Protein AF-A0A256YUJ3-F1 (afdb_monomer_lite)

Foldseek 3Di:
DPVPVVVVVVVVVVVQCPDPPQLQVVLVVCVVVLVLQSSLVSLQVVLVVCVVVVVLQSSLVSLQSSLVSCVSVVNLVSNLVSLQSSLVSLVPDPDPVSPVVSVVSVVSNVVSVVVVVPPPPPPDPPDD

Structure (mmCIF, N/CA/C/O backbone):
data_AF-A0A256YUJ3-F1
#
_entry.id   AF-A0A256YUJ3-F1
#
loop_
_atom_site.group_PDB
_atom_site.id
_atom_site.type_symbol
_atom_site.label_atom_id
_atom_site.label_alt_id
_atom_site.label_comp_id
_atom_site.label_asym_id
_atom_site.label_entity_id
_atom_site.label_seq_id
_atom_site.pdbx_PDB_ins_code
_atom_site.Cartn_x
_atom_site.Cartn_y
_atom_site.Cartn_z
_atom_site.occupancy
_atom_site.B_iso_or_equiv
_atom_site.auth_seq_id
_atom_site.auth_comp_id
_atom_site.auth_asym_id
_atom_site.auth_atom_id
_atom_site.pdbx_PDB_model_num
ATOM 1 N N . MET A 1 1 ? -4.063 11.567 -29.601 1.00 48.03 1 MET A N 1
ATOM 2 C CA . MET A 1 1 ? -3.092 10.531 -29.179 1.00 48.03 1 MET A CA 1
ATOM 3 C C . MET A 1 1 ? -3.054 10.413 -27.650 1.00 48.03 1 MET A C 1
ATOM 5 O O . MET A 1 1 ? -2.048 10.731 -27.040 1.00 48.03 1 MET A O 1
ATOM 9 N N . GLY A 1 2 ? -4.161 10.020 -27.006 1.00 44.78 2 GLY A N 1
ATOM 10 C CA . GLY A 1 2 ? -4.230 9.860 -25.537 1.00 44.78 2 GLY A CA 1
ATOM 11 C C . GLY A 1 2 ? -4.801 8.515 -25.069 1.00 44.78 2 GLY A C 1
ATOM 12 O O . GLY A 1 2 ? -4.801 8.241 -23.874 1.00 44.78 2 GLY A O 1
ATOM 13 N N . GLY A 1 3 ? -5.287 7.683 -26.001 1.00 45.59 3 GLY A N 1
ATOM 14 C CA . GLY A 1 3 ? -5.899 6.382 -25.708 1.00 45.59 3 GLY A CA 1
ATOM 15 C C . GLY A 1 3 ? -4.890 5.239 -25.603 1.00 45.59 3 GLY A C 1
ATOM 16 O O . GLY A 1 3 ? -5.019 4.405 -24.720 1.00 45.59 3 GLY A O 1
ATOM 17 N N . GLU A 1 4 ? -3.834 5.254 -26.417 1.00 45.41 4 GLU A N 1
ATOM 18 C CA . GLU A 1 4 ? -2.880 4.141 -26.539 1.00 45.41 4 GLU A CA 1
ATOM 19 C C . GLU A 1 4 ? -2.046 3.913 -25.266 1.00 45.41 4 GLU A C 1
ATOM 21 O O . GLU A 1 4 ? -1.808 2.778 -24.866 1.00 45.41 4 GLU A O 1
ATOM 26 N N . LEU A 1 5 ? -1.664 4.986 -24.562 1.00 47.72 5 LEU A N 1
ATOM 27 C CA . LEU A 1 5 ? -0.967 4.878 -23.275 1.00 47.72 5 LEU A CA 1
ATOM 28 C C . LEU A 1 5 ? -1.909 4.374 -22.170 1.00 47.72 5 LEU A C 1
ATOM 30 O O . LEU A 1 5 ? -1.498 3.610 -21.304 1.00 47.72 5 LEU A O 1
ATOM 34 N N . ALA A 1 6 ? -3.180 4.786 -22.200 1.00 43.38 6 ALA A N 1
ATOM 35 C CA . ALA A 1 6 ? -4.190 4.340 -21.245 1.00 43.38 6 ALA A CA 1
ATOM 36 C C . ALA A 1 6 ? -4.599 2.877 -21.482 1.00 43.38 6 ALA A C 1
ATOM 38 O O . ALA A 1 6 ? -4.862 2.168 -20.515 1.00 43.38 6 ALA A O 1
ATOM 39 N N . GLU A 1 7 ? -4.612 2.419 -22.735 1.00 44.09 7 GLU A N 1
ATOM 40 C CA . GLU A 1 7 ? -4.774 1.009 -23.092 1.00 44.09 7 GLU A CA 1
ATOM 41 C C . GLU A 1 7 ? -3.545 0.182 -22.741 1.00 44.09 7 GLU A C 1
ATOM 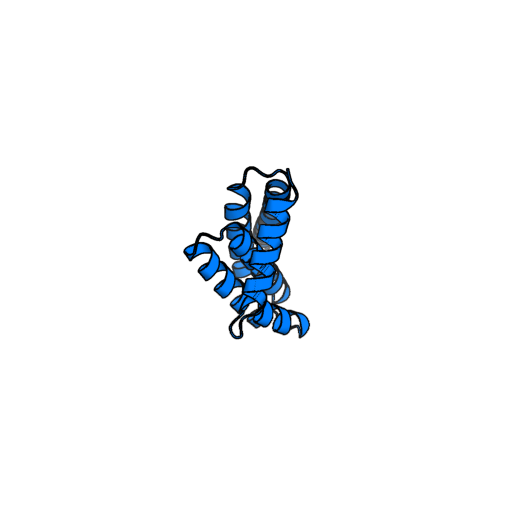43 O O . GLU A 1 7 ? -3.718 -0.857 -22.121 1.00 44.09 7 GLU A O 1
ATOM 48 N N . LYS A 1 8 ? -2.318 0.650 -23.006 1.00 51.31 8 LYS A N 1
ATOM 49 C CA . LYS A 1 8 ? -1.093 -0.033 -22.546 1.00 51.31 8 LYS A CA 1
ATOM 50 C C . LYS A 1 8 ? -1.054 -0.187 -21.030 1.00 51.31 8 LYS A C 1
ATOM 52 O O . LYS A 1 8 ? -0.749 -1.261 -20.530 1.00 51.31 8 LYS A O 1
ATOM 57 N N . LEU A 1 9 ? -1.424 0.863 -20.296 1.00 46.16 9 LEU A N 1
ATOM 58 C CA . LEU A 1 9 ? -1.501 0.829 -18.834 1.00 46.16 9 LEU A CA 1
ATOM 59 C C . LEU A 1 9 ? -2.643 -0.059 -18.316 1.00 46.16 9 LEU A C 1
ATOM 61 O O . LEU A 1 9 ? -2.548 -0.552 -17.199 1.00 46.16 9 LEU A O 1
ATOM 65 N N . ARG A 1 10 ? -3.724 -0.244 -19.087 1.00 45.78 10 ARG A N 1
ATOM 66 C CA . ARG A 1 10 ? -4.837 -1.147 -18.747 1.00 45.78 10 ARG A CA 1
ATOM 67 C C . ARG A 1 10 ? -4.503 -2.601 -19.101 1.00 45.78 10 ARG A C 1
ATOM 69 O O . ARG A 1 10 ? -4.818 -3.483 -18.317 1.00 45.78 10 ARG A O 1
ATOM 76 N N . GLY A 1 11 ? -3.841 -2.829 -20.234 1.00 50.69 11 GLY A N 1
ATOM 77 C CA . GLY A 1 11 ? -3.372 -4.132 -20.708 1.00 50.69 11 GLY A CA 1
ATOM 78 C C . GLY A 1 11 ? -2.275 -4.700 -19.818 1.00 50.69 11 GLY A C 1
ATOM 79 O O . GLY A 1 11 ? -2.423 -5.812 -19.341 1.00 50.69 11 GLY A O 1
ATOM 80 N N . SER A 1 12 ? -1.278 -3.886 -19.456 1.00 54.69 12 SER A N 1
ATOM 81 C CA . SER A 1 12 ? -0.230 -4.258 -18.493 1.00 54.69 12 SER A CA 1
ATOM 82 C C . SER A 1 12 ? -0.803 -4.640 -17.122 1.00 54.69 12 SER A C 1
ATOM 84 O O . SER A 1 12 ? -0.333 -5.587 -16.498 1.00 54.69 12 SER A O 1
ATOM 86 N N . TRP A 1 13 ? -1.863 -3.958 -16.672 1.00 51.31 13 TRP A N 1
ATOM 87 C CA . TRP A 1 13 ? -2.550 -4.317 -15.430 1.00 51.31 13 TRP A CA 1
ATOM 88 C C . TRP A 1 13 ? -3.311 -5.639 -15.548 1.00 51.31 13 TRP A C 1
ATOM 90 O O . TRP A 1 13 ? -3.192 -6.483 -14.674 1.00 51.31 13 TRP A O 1
ATOM 100 N N . VAL A 1 14 ? -4.074 -5.834 -16.627 1.00 53.88 14 VAL A N 1
ATOM 101 C CA . VAL A 1 14 ? -4.904 -7.035 -16.829 1.00 53.88 14 VAL A CA 1
ATOM 102 C C . VAL A 1 14 ? -4.057 -8.281 -17.125 1.00 53.88 14 VAL A C 1
ATOM 104 O O . VAL A 1 14 ? -4.356 -9.350 -16.598 1.00 53.88 14 VAL A O 1
ATOM 107 N N . GLU A 1 15 ? -2.976 -8.160 -17.899 1.00 53.94 15 GLU A N 1
ATOM 108 C CA . GLU A 1 15 ? -2.040 -9.263 -18.167 1.00 53.94 15 GLU A CA 1
ATOM 109 C C . GLU A 1 15 ? -1.301 -9.700 -16.898 1.00 53.94 15 GLU A C 1
ATOM 111 O O . GLU A 1 15 ? -1.163 -10.899 -16.665 1.00 53.94 15 GLU A O 1
ATOM 116 N N . ARG A 1 16 ? -0.895 -8.759 -16.030 1.00 58.00 16 ARG A N 1
ATOM 117 C CA . ARG A 1 16 ? -0.251 -9.087 -14.745 1.00 58.00 16 ARG A CA 1
ATOM 118 C C . ARG A 1 16 ? -1.229 -9.711 -13.747 1.00 58.00 16 ARG A C 1
ATOM 120 O O . ARG A 1 16 ? -0.842 -10.597 -12.995 1.00 58.00 16 ARG A O 1
ATOM 127 N N . VAL A 1 17 ? -2.499 -9.301 -13.803 1.00 51.78 17 VAL A N 1
ATOM 128 C CA . VAL A 1 17 ? -3.563 -9.786 -12.910 1.00 51.78 17 VAL A CA 1
ATOM 129 C C . VAL A 1 17 ? -3.955 -11.257 -13.135 1.00 51.78 17 VAL A C 1
ATOM 131 O O . VAL A 1 17 ? -4.695 -11.867 -12.367 1.00 51.78 17 VAL A O 1
ATOM 134 N N . SER A 1 18 ? -3.429 -11.854 -14.202 1.00 50.72 18 SER A N 1
ATOM 135 C CA . SER A 1 18 ? -3.774 -13.204 -14.647 1.00 50.72 18 SER A CA 1
ATOM 136 C C . SER A 1 18 ? -2.840 -14.302 -14.104 1.00 50.72 18 SER A C 1
ATOM 138 O O . SER A 1 18 ? -3.029 -15.467 -14.448 1.00 50.72 18 SER A O 1
ATOM 140 N N . GLY A 1 19 ? -1.819 -13.958 -13.307 1.00 48.22 19 GLY A N 1
ATOM 141 C CA . GLY A 1 19 ? -0.850 -14.914 -12.751 1.00 48.22 19 GLY A CA 1
ATOM 142 C C . GLY A 1 19 ? -1.314 -15.584 -11.450 1.00 48.22 19 GLY A C 1
ATOM 143 O O . GLY A 1 19 ? -1.963 -14.955 -10.620 1.00 48.22 19 GLY A O 1
ATOM 144 N N . GLU A 1 20 ? -0.941 -16.852 -11.240 1.00 46.22 20 GLU A N 1
ATOM 145 C CA . GLU A 1 20 ? -1.307 -17.654 -10.051 1.00 46.22 20 GLU A CA 1
ATOM 146 C C . GLU A 1 20 ? -0.763 -17.097 -8.712 1.00 46.22 20 GLU A C 1
ATOM 148 O O . GLU A 1 20 ? -1.307 -17.422 -7.658 1.00 46.22 20 GLU A O 1
ATOM 153 N N . ASP A 1 21 ? 0.235 -16.203 -8.750 1.00 57.00 21 ASP A N 1
ATOM 154 C CA . ASP A 1 21 ? 0.848 -15.531 -7.589 1.00 57.00 21 ASP A CA 1
ATOM 155 C C . ASP A 1 21 ? 0.506 -14.028 -7.503 1.00 57.00 21 ASP A C 1
ATOM 157 O O . ASP A 1 21 ? 1.288 -13.221 -6.992 1.00 57.00 21 ASP A O 1
ATOM 161 N N . ASP A 1 22 ? -0.662 -13.612 -8.006 1.00 78.31 22 ASP A N 1
ATOM 162 C CA . ASP A 1 22 ? -1.086 -12.216 -7.896 1.00 78.31 22 ASP A CA 1
ATOM 163 C C . ASP A 1 22 ? -1.481 -11.855 -6.451 1.00 78.31 22 ASP A C 1
ATOM 165 O O . ASP A 1 22 ? -2.608 -12.066 -5.983 1.00 78.31 22 ASP A O 1
ATOM 169 N N . LEU A 1 23 ? -0.518 -11.264 -5.742 1.00 86.88 23 LEU A N 1
ATOM 170 C CA . LEU A 1 23 ? -0.676 -10.736 -4.392 1.00 86.88 23 LEU A CA 1
ATOM 171 C C . LEU A 1 23 ? -1.772 -9.672 -4.298 1.00 86.88 23 LEU A C 1
ATOM 173 O O . LEU A 1 23 ? -2.452 -9.603 -3.275 1.00 86.88 23 LEU A O 1
ATOM 177 N N . PHE A 1 24 ? -1.991 -8.877 -5.346 1.00 85.31 24 PHE A N 1
ATOM 178 C CA . PHE A 1 24 ? -3.040 -7.864 -5.372 1.00 85.31 24 PHE A CA 1
ATOM 179 C C . PHE A 1 24 ? -4.429 -8.508 -5.409 1.00 85.31 24 PHE A C 1
ATOM 181 O O . PHE A 1 24 ? -5.318 -8.118 -4.652 1.00 85.31 24 PHE A O 1
ATOM 188 N N . ILE A 1 25 ? -4.626 -9.527 -6.247 1.00 84.38 25 ILE A N 1
ATOM 189 C CA . ILE A 1 25 ? -5.899 -10.264 -6.300 1.00 84.38 25 ILE A CA 1
ATOM 190 C C . ILE A 1 25 ? -6.125 -11.059 -5.025 1.00 84.38 25 ILE A C 1
ATOM 192 O O . ILE A 1 25 ? -7.238 -11.074 -4.494 1.00 84.38 25 ILE A O 1
ATOM 196 N N . LYS A 1 26 ? -5.071 -11.663 -4.476 1.00 88.69 26 LYS A N 1
ATOM 197 C CA . LYS A 1 26 ? -5.143 -12.312 -3.170 1.00 88.69 26 LYS A CA 1
ATOM 198 C C . LYS A 1 26 ? -5.584 -11.317 -2.098 1.00 88.69 26 LYS A C 1
ATOM 200 O O . LYS A 1 26 ? -6.538 -11.601 -1.378 1.00 88.69 26 LYS A O 1
ATOM 205 N N . ALA A 1 27 ? -4.964 -10.138 -2.039 1.00 91.38 27 ALA A N 1
ATOM 206 C CA . ALA A 1 27 ? -5.344 -9.068 -1.123 1.00 91.38 27 ALA A CA 1
ATOM 207 C C . ALA A 1 27 ? -6.816 -8.667 -1.282 1.00 91.38 27 ALA A C 1
ATOM 209 O O . ALA A 1 27 ? -7.531 -8.571 -0.287 1.00 91.38 27 ALA A O 1
ATOM 210 N N . PHE A 1 28 ? -7.282 -8.508 -2.522 1.00 86.44 28 PHE A N 1
ATOM 211 C CA . PHE A 1 28 ? -8.673 -8.181 -2.824 1.00 86.44 28 PHE A CA 1
ATOM 212 C C . PHE A 1 28 ? -9.651 -9.249 -2.309 1.00 86.44 28 PHE A C 1
ATOM 214 O O . PHE A 1 28 ? -10.672 -8.916 -1.716 1.00 86.44 28 PHE A O 1
ATOM 221 N N . ILE A 1 29 ? -9.326 -10.538 -2.449 1.00 87.38 29 ILE A N 1
ATOM 222 C CA . ILE A 1 29 ? -10.163 -11.628 -1.920 1.00 87.38 29 ILE A CA 1
ATOM 223 C C . ILE A 1 29 ? -10.258 -11.570 -0.388 1.00 87.38 29 ILE A C 1
ATOM 225 O O . ILE A 1 29 ? -11.338 -11.788 0.161 1.00 87.38 29 ILE A O 1
ATOM 229 N N . TYR A 1 30 ? -9.155 -11.284 0.312 1.00 88.06 30 TYR A N 1
ATOM 230 C CA . TYR A 1 30 ? -9.180 -11.091 1.768 1.00 88.06 30 TYR A CA 1
ATOM 231 C C . TYR A 1 30 ? -9.960 -9.824 2.158 1.00 88.06 30 TYR A C 1
ATOM 233 O O . TYR A 1 30 ? -10.724 -9.853 3.121 1.00 88.06 30 TYR A O 1
ATOM 241 N N . GLU A 1 31 ? -9.843 -8.739 1.384 1.00 88.25 31 GLU A N 1
ATOM 242 C CA . GLU A 1 31 ? -10.609 -7.503 1.593 1.00 88.25 31 GLU A CA 1
ATOM 243 C C . GLU A 1 31 ? -12.119 -7.765 1.502 1.00 88.25 31 GLU A C 1
ATOM 245 O O . GLU A 1 31 ? -12.860 -7.372 2.402 1.00 88.25 31 GLU A O 1
ATOM 250 N N . GLU A 1 32 ? -12.569 -8.491 0.474 1.00 88.06 32 GLU A N 1
ATOM 251 C CA . GLU A 1 32 ? -13.982 -8.852 0.276 1.00 88.06 32 GLU A CA 1
ATOM 252 C C . GLU A 1 32 ? -14.522 -9.775 1.381 1.00 88.06 32 GLU A C 1
ATOM 254 O O . GLU A 1 32 ? -15.716 -9.765 1.685 1.00 88.06 32 GLU A O 1
ATOM 259 N N . ARG A 1 33 ? -13.647 -10.558 2.023 1.00 90.38 33 ARG A N 1
ATOM 260 C CA . ARG A 1 33 ? -13.992 -11.392 3.187 1.00 90.38 33 ARG A CA 1
ATOM 261 C C . ARG A 1 33 ? -14.018 -10.612 4.502 1.00 90.38 33 ARG A C 1
ATOM 263 O O . ARG A 1 33 ? -14.494 -11.139 5.504 1.00 90.38 33 ARG A O 1
ATOM 270 N N . GLY A 1 34 ? -13.550 -9.364 4.500 1.00 89.38 34 GLY A N 1
ATOM 271 C CA . GLY A 1 34 ? -13.420 -8.530 5.694 1.00 89.38 34 GLY A CA 1
ATOM 272 C C . GLY A 1 34 ? -12.144 -8.786 6.501 1.00 89.38 34 GLY A C 1
ATOM 273 O O . GLY A 1 34 ? -11.970 -8.195 7.569 1.00 89.38 34 GLY A O 1
ATOM 274 N N . ASP A 1 35 ? -11.230 -9.610 5.987 1.00 95.62 35 ASP A N 1
ATOM 275 C CA . ASP A 1 35 ? -9.934 -9.922 6.593 1.00 95.62 35 ASP A CA 1
ATOM 276 C C . ASP A 1 35 ? -8.933 -8.795 6.279 1.00 95.62 35 ASP A C 1
ATOM 278 O O . ASP A 1 35 ? -7.954 -8.943 5.543 1.00 95.62 35 ASP A O 1
ATOM 282 N N . TYR A 1 36 ? -9.225 -7.598 6.795 1.00 92.62 36 TYR A N 1
ATOM 283 C CA . TYR A 1 36 ? -8.538 -6.371 6.388 1.00 92.62 36 TYR A CA 1
ATOM 284 C C . TYR A 1 36 ? -7.053 -6.338 6.763 1.00 92.62 36 TYR A C 1
ATOM 286 O O . TYR A 1 36 ? -6.270 -5.683 6.080 1.00 92.62 36 TYR A O 1
ATOM 294 N N . ARG A 1 37 ? -6.635 -7.013 7.839 1.00 95.62 37 ARG A N 1
ATOM 295 C CA . ARG A 1 37 ? -5.222 -7.031 8.248 1.00 95.62 37 ARG A CA 1
ATOM 296 C C . ARG A 1 37 ? -4.391 -7.841 7.251 1.00 95.62 37 ARG A C 1
ATOM 298 O O . ARG A 1 37 ? -3.367 -7.360 6.775 1.00 95.62 37 ARG A O 1
ATOM 305 N N . GLU A 1 38 ? -4.868 -9.018 6.878 1.00 94.19 38 GLU A N 1
ATOM 306 C CA . GLU A 1 38 ? -4.273 -9.908 5.884 1.00 94.19 38 GLU A CA 1
ATOM 307 C C . GLU A 1 38 ? -4.282 -9.263 4.494 1.00 94.19 38 GLU A C 1
ATOM 309 O O . GLU A 1 38 ? -3.250 -9.239 3.821 1.00 94.19 38 GLU A O 1
ATOM 314 N N . ALA A 1 39 ? -5.404 -8.654 4.098 1.00 94.56 39 ALA A N 1
ATOM 315 C CA . ALA A 1 39 ? -5.499 -7.889 2.856 1.00 94.56 39 ALA A CA 1
ATOM 316 C C . ALA A 1 39 ? -4.456 -6.763 2.796 1.00 94.56 39 ALA A C 1
ATOM 318 O O . ALA A 1 39 ? -3.776 -6.588 1.785 1.00 94.56 39 ALA A O 1
ATOM 319 N N . ALA A 1 40 ? -4.284 -6.021 3.896 1.00 96.25 40 ALA A N 1
ATOM 320 C CA . ALA A 1 40 ? -3.312 -4.938 3.963 1.00 96.25 40 ALA A CA 1
ATOM 321 C C . ALA A 1 40 ? -1.872 -5.428 3.761 1.00 96.25 40 ALA A C 1
ATOM 323 O O . ALA A 1 40 ? -1.109 -4.780 3.047 1.00 96.25 40 ALA A O 1
ATOM 324 N N . HIS A 1 41 ? -1.512 -6.572 4.350 1.00 96.00 41 HIS A N 1
ATOM 325 C CA . HIS A 1 41 ? -0.184 -7.161 4.185 1.00 96.00 41 HIS A CA 1
ATOM 326 C C . HIS A 1 41 ? 0.086 -7.588 2.741 1.00 96.00 41 HIS A C 1
ATOM 328 O O . HIS A 1 41 ? 1.148 -7.264 2.214 1.00 96.00 41 HIS A O 1
ATOM 334 N N . TYR A 1 42 ? -0.877 -8.231 2.075 1.00 94.44 42 TYR A N 1
ATOM 335 C CA . TYR A 1 42 ? -0.712 -8.629 0.676 1.00 94.44 42 TYR A CA 1
ATOM 336 C C . TYR A 1 42 ? -0.621 -7.429 -0.277 1.00 94.44 42 TYR A C 1
ATOM 338 O O . TYR A 1 42 ? 0.249 -7.408 -1.146 1.00 94.44 42 TYR A O 1
ATOM 346 N N . TYR A 1 43 ? -1.448 -6.393 -0.084 1.00 95.44 43 TYR A N 1
ATOM 347 C CA . TYR A 1 43 ? -1.329 -5.157 -0.866 1.00 95.44 43 TYR A CA 1
ATOM 348 C C . TYR A 1 43 ? 0.008 -4.445 -0.641 1.00 95.44 43 TYR A C 1
ATOM 350 O O . TYR A 1 43 ? 0.552 -3.865 -1.579 1.00 95.44 43 TYR A O 1
ATOM 358 N N . LEU A 1 44 ? 0.522 -4.452 0.593 1.00 96.44 44 LEU A N 1
ATOM 359 C CA . LEU A 1 44 ? 1.805 -3.838 0.925 1.00 96.44 44 LEU A CA 1
ATOM 360 C C . LEU A 1 44 ? 2.966 -4.588 0.263 1.00 96.44 44 LEU A C 1
ATOM 362 O O . LEU A 1 44 ? 3.842 -3.949 -0.311 1.00 96.44 44 LEU A O 1
ATOM 366 N N . GLU A 1 45 ? 2.950 -5.920 0.309 1.00 95.06 45 GLU A N 1
ATOM 367 C CA . GLU A 1 45 ? 3.975 -6.749 -0.325 1.00 95.06 45 GLU A CA 1
ATOM 368 C C . GLU A 1 45 ? 3.992 -6.560 -1.853 1.00 95.06 45 GLU A C 1
ATOM 370 O O . GLU A 1 45 ? 5.064 -6.372 -2.429 1.00 95.06 45 GLU A O 1
ATOM 375 N N . ASP A 1 46 ? 2.824 -6.535 -2.512 1.00 93.12 46 ASP A N 1
ATOM 376 C CA . ASP A 1 46 ? 2.733 -6.236 -3.954 1.00 93.12 46 ASP A CA 1
ATOM 377 C C . ASP A 1 46 ? 3.268 -4.831 -4.266 1.00 93.12 46 ASP A C 1
ATOM 379 O O . ASP A 1 46 ? 4.044 -4.645 -5.202 1.00 93.12 46 ASP A O 1
ATOM 383 N N . ALA A 1 47 ? 2.903 -3.834 -3.451 1.00 94.06 47 ALA A N 1
ATOM 384 C CA . ALA A 1 47 ? 3.334 -2.453 -3.647 1.00 94.06 47 ALA A CA 1
ATOM 385 C C . ALA A 1 47 ? 4.855 -2.281 -3.543 1.00 94.06 47 ALA A C 1
ATOM 387 O O . ALA A 1 47 ? 5.432 -1.539 -4.337 1.00 94.06 47 ALA A O 1
ATOM 388 N N . GLN A 1 48 ? 5.493 -2.963 -2.589 1.00 94.44 48 GLN A N 1
ATOM 389 C CA . GLN A 1 48 ? 6.944 -2.930 -2.405 1.00 94.44 48 GLN A CA 1
ATOM 390 C C . GLN A 1 48 ? 7.671 -3.550 -3.600 1.00 94.44 48 GLN A C 1
ATOM 392 O O . GLN A 1 48 ? 8.576 -2.922 -4.145 1.00 94.44 48 GLN A O 1
ATOM 397 N N . LYS A 1 49 ? 7.219 -4.720 -4.071 1.00 91.50 49 LYS A N 1
ATOM 398 C CA . LYS A 1 49 ? 7.780 -5.370 -5.269 1.00 91.50 49 LYS A CA 1
ATOM 399 C C . LYS A 1 49 ? 7.665 -4.473 -6.500 1.00 91.50 49 LYS A C 1
ATOM 401 O O . LYS A 1 49 ? 8.649 -4.239 -7.192 1.00 91.50 49 LYS A O 1
ATOM 406 N N . LEU A 1 50 ? 6.489 -3.887 -6.722 1.00 90.19 50 LEU A N 1
ATOM 407 C CA . LEU A 1 50 ? 6.262 -2.959 -7.832 1.00 90.19 50 LEU A CA 1
ATOM 408 C C . LEU A 1 50 ? 7.135 -1.705 -7.743 1.00 90.19 50 LEU A C 1
ATOM 410 O O . LEU A 1 50 ? 7.536 -1.152 -8.764 1.00 90.19 50 LEU A O 1
ATOM 414 N N . GLU A 1 51 ? 7.411 -1.214 -6.536 1.00 92.12 51 GLU A N 1
ATOM 415 C CA . GLU A 1 51 ? 8.299 -0.070 -6.364 1.00 92.12 51 GLU A CA 1
ATOM 416 C C . GLU A 1 51 ? 9.748 -0.419 -6.725 1.00 92.12 51 GLU A C 1
ATOM 418 O O . GLU A 1 51 ? 10.395 0.373 -7.413 1.00 92.12 51 GLU A O 1
ATOM 423 N N . GLU A 1 52 ? 10.225 -1.599 -6.318 1.00 91.94 52 GLU A N 1
ATOM 424 C CA . GLU A 1 52 ? 11.550 -2.127 -6.673 1.00 91.94 52 GLU A CA 1
ATOM 425 C C . GLU A 1 52 ? 11.695 -2.365 -8.185 1.00 91.94 52 GLU A C 1
ATOM 427 O O . GLU A 1 52 ? 12.750 -2.093 -8.758 1.00 91.94 52 GLU A O 1
ATOM 432 N N . GLU A 1 53 ? 10.621 -2.794 -8.850 1.00 89.75 53 GLU A N 1
ATOM 433 C CA . GLU A 1 53 ? 10.549 -2.978 -10.306 1.00 89.75 53 GLU A CA 1
ATOM 434 C C . GLU A 1 53 ? 10.432 -1.653 -11.089 1.00 89.75 53 GLU A C 1
ATOM 436 O O . GLU A 1 53 ? 10.512 -1.644 -12.318 1.00 89.75 53 GLU A O 1
ATOM 441 N N . GLY A 1 54 ? 10.264 -0.515 -10.403 1.00 87.44 54 GLY A N 1
ATOM 442 C CA . GLY A 1 54 ? 10.114 0.809 -11.021 1.00 87.44 54 GLY A CA 1
ATOM 443 C C . GLY A 1 54 ? 8.687 1.147 -11.472 1.00 87.44 54 GLY A C 1
ATOM 444 O O . GLY A 1 54 ? 8.438 2.232 -12.008 1.00 87.44 54 GLY A O 1
ATOM 445 N N . GLU A 1 55 ? 7.713 0.282 -11.191 1.00 86.62 55 GLU A N 1
ATOM 446 C CA . GLU A 1 55 ? 6.285 0.462 -11.474 1.00 86.62 55 GLU A CA 1
ATOM 447 C C . GLU A 1 55 ? 5.608 1.375 -10.434 1.00 86.62 55 GLU A C 1
ATOM 449 O O . GLU A 1 55 ? 4.570 1.070 -9.837 1.00 86.62 55 GLU A O 1
ATOM 454 N N . HIS A 1 56 ? 6.172 2.570 -10.230 1.00 88.00 56 HIS A N 1
ATOM 455 C CA . HIS A 1 56 ? 5.786 3.516 -9.176 1.00 88.00 56 HIS A CA 1
ATOM 456 C C . HIS A 1 56 ? 4.296 3.882 -9.169 1.00 88.00 56 HIS A C 1
ATOM 458 O O . HIS A 1 56 ? 3.724 4.168 -8.116 1.00 88.00 56 HIS A O 1
ATOM 464 N N . ARG A 1 57 ? 3.636 3.884 -10.337 1.00 85.56 57 ARG A N 1
ATOM 465 C CA . ARG A 1 57 ? 2.199 4.185 -10.421 1.00 85.56 57 ARG A CA 1
ATOM 466 C C . ARG A 1 57 ? 1.363 3.062 -9.817 1.00 85.56 57 ARG A C 1
ATOM 468 O O . ARG A 1 57 ? 0.335 3.346 -9.206 1.00 85.56 57 ARG A O 1
ATOM 475 N N . LEU A 1 58 ? 1.783 1.816 -10.018 1.00 86.62 58 LEU A N 1
ATOM 476 C CA . LEU A 1 58 ? 1.089 0.639 -9.511 1.00 86.62 58 LEU A CA 1
ATOM 477 C C . LEU A 1 58 ? 1.391 0.453 -8.026 1.00 86.62 58 LEU A C 1
ATOM 479 O O . LEU A 1 58 ? 0.456 0.304 -7.243 1.00 86.62 58 LEU A O 1
ATOM 483 N N . ALA A 1 59 ? 2.654 0.632 -7.630 1.00 90.81 59 ALA A N 1
ATOM 484 C CA . ALA A 1 59 ? 3.060 0.671 -6.229 1.00 90.81 59 ALA A CA 1
ATOM 485 C C . ALA A 1 59 ? 2.231 1.685 -5.425 1.00 90.81 59 ALA A C 1
ATOM 487 O O . ALA A 1 59 ? 1.668 1.363 -4.381 1.00 90.81 59 ALA A O 1
ATOM 488 N N . ALA A 1 60 ? 2.043 2.901 -5.952 1.00 90.62 60 ALA A N 1
ATOM 489 C CA . ALA A 1 60 ? 1.238 3.927 -5.292 1.00 90.62 60 ALA A CA 1
ATOM 490 C C . ALA A 1 60 ? -0.236 3.521 -5.098 1.00 90.62 60 ALA A C 1
ATOM 492 O O . ALA A 1 60 ? -0.861 3.932 -4.114 1.00 90.62 60 ALA A O 1
ATOM 493 N N . VAL A 1 61 ? -0.803 2.730 -6.017 1.00 89.56 61 VAL A N 1
ATOM 494 C CA . VAL A 1 61 ? -2.148 2.153 -5.864 1.00 89.56 61 VAL A CA 1
ATOM 495 C C . VAL A 1 61 ? -2.144 1.086 -4.771 1.00 89.56 61 VAL A C 1
ATOM 497 O O . VAL A 1 61 ? -2.988 1.166 -3.880 1.00 89.56 61 VAL A O 1
ATOM 500 N N . GLY A 1 62 ? -1.181 0.161 -4.785 1.00 93.25 62 GLY A N 1
ATOM 501 C CA . GLY A 1 62 ? -1.040 -0.881 -3.765 1.00 93.25 62 GLY A CA 1
ATOM 502 C C . GLY A 1 62 ? -0.887 -0.306 -2.353 1.00 93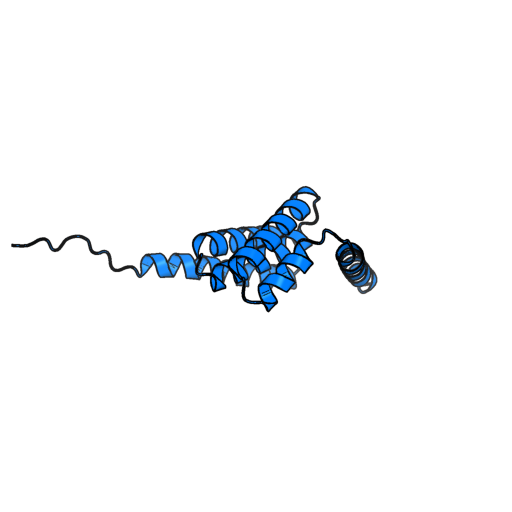.25 62 GLY A C 1
ATOM 503 O O . GLY A 1 62 ? -1.663 -0.650 -1.463 1.00 93.25 62 GLY A O 1
ATOM 504 N N . TYR A 1 63 ? -0.008 0.686 -2.163 1.00 96.81 63 TYR A N 1
ATOM 505 C CA . TYR A 1 63 ? 0.141 1.385 -0.881 1.00 96.81 63 TYR A CA 1
ATOM 506 C C . TYR A 1 63 ? -1.162 2.052 -0.413 1.00 96.81 63 TYR A C 1
ATOM 508 O O . TYR A 1 63 ? -1.482 2.019 0.774 1.00 96.81 63 TYR A O 1
ATOM 516 N N . ALA A 1 64 ? -1.954 2.643 -1.315 1.00 93.25 64 ALA A N 1
ATOM 517 C CA . ALA A 1 64 ? -3.238 3.240 -0.942 1.00 93.25 64 ALA A CA 1
ATOM 518 C C . ALA A 1 64 ? -4.284 2.189 -0.531 1.00 93.25 64 ALA A C 1
ATOM 520 O O . ALA A 1 64 ? -5.054 2.428 0.406 1.00 93.25 64 ALA A O 1
ATOM 521 N N . SER A 1 65 ? -4.314 1.041 -1.214 1.00 94.12 65 SER A N 1
ATOM 522 C CA . SER A 1 65 ? -5.182 -0.089 -0.866 1.00 94.12 65 SER A CA 1
ATOM 523 C C . SER A 1 65 ? -4.795 -0.691 0.488 1.00 94.12 65 SER A C 1
ATOM 525 O O . SER A 1 65 ? -5.661 -0.848 1.353 1.00 94.12 65 SER A O 1
ATOM 527 N N . ALA A 1 66 ? -3.496 -0.904 0.726 1.00 97.06 66 ALA A N 1
ATOM 528 C CA . ALA A 1 66 ? -2.965 -1.337 2.017 1.00 97.06 66 ALA A CA 1
ATOM 529 C C . ALA A 1 66 ? -3.335 -0.353 3.135 1.00 97.06 66 ALA A C 1
ATOM 531 O O . ALA A 1 66 ? -3.848 -0.754 4.178 1.00 97.06 66 ALA A O 1
ATOM 532 N N . ALA A 1 67 ? -3.161 0.951 2.896 1.00 95.69 67 ALA A N 1
ATOM 533 C CA . ALA A 1 67 ? -3.477 1.990 3.868 1.00 95.69 67 ALA A CA 1
ATOM 534 C C . ALA A 1 67 ? -4.953 1.983 4.292 1.00 95.69 67 ALA A C 1
ATOM 536 O O . ALA A 1 67 ? -5.263 2.101 5.479 1.00 95.69 67 ALA A O 1
ATOM 537 N N . ARG A 1 68 ? -5.870 1.823 3.330 1.00 93.00 68 ARG A N 1
ATOM 538 C CA . ARG A 1 68 ? -7.309 1.706 3.602 1.00 93.00 68 ARG A CA 1
ATOM 539 C C . ARG A 1 68 ? -7.617 0.458 4.428 1.00 93.00 68 ARG A C 1
ATOM 541 O O . ARG A 1 68 ? -8.403 0.546 5.367 1.00 93.00 68 ARG A O 1
ATOM 548 N N . CYS A 1 69 ? -7.004 -0.674 4.103 1.00 94.88 69 CYS A N 1
ATOM 549 C CA . CYS A 1 69 ? -7.211 -1.919 4.836 1.00 94.88 69 CYS A CA 1
ATOM 550 C C . CYS A 1 69 ? -6.656 -1.835 6.270 1.00 94.88 69 CYS A C 1
ATOM 552 O O . CYS A 1 69 ? -7.361 -2.179 7.215 1.00 94.88 69 CYS A O 1
ATOM 554 N N . PHE A 1 70 ? -5.467 -1.256 6.472 1.00 96.31 70 PHE A N 1
ATOM 555 C CA . PHE A 1 70 ? -4.939 -0.973 7.813 1.00 96.31 70 PHE A CA 1
ATOM 556 C C . PHE A 1 70 ? -5.841 -0.018 8.610 1.00 96.31 70 PHE A C 1
ATOM 558 O O . PHE A 1 70 ? -6.067 -0.241 9.798 1.00 96.31 70 PHE A O 1
ATOM 565 N N . GLU A 1 71 ? -6.419 1.005 7.969 1.00 92.75 71 GLU A N 1
ATOM 566 C CA . GLU A 1 71 ? -7.387 1.905 8.609 1.00 92.75 71 GLU A CA 1
ATOM 567 C C . GLU A 1 71 ? -8.642 1.150 9.083 1.00 92.75 71 GLU A C 1
ATOM 569 O O . GLU A 1 71 ? -9.086 1.368 10.214 1.00 92.75 71 GLU A O 1
ATOM 574 N N . LEU A 1 72 ? -9.176 0.241 8.259 1.00 92.38 72 LEU A N 1
ATOM 575 C CA . LEU A 1 72 ? -10.320 -0.616 8.601 1.00 92.38 72 LEU A CA 1
ATOM 576 C C . LEU A 1 72 ? -9.983 -1.628 9.706 1.00 92.38 72 LEU A C 1
ATOM 578 O O . LEU A 1 72 ? -10.813 -1.879 10.576 1.00 92.38 72 LEU A O 1
ATOM 582 N N . ALA A 1 73 ? -8.750 -2.140 9.728 1.00 93.19 73 ALA A N 1
ATOM 583 C CA . ALA A 1 73 ? -8.231 -3.004 10.788 1.00 93.19 73 ALA A CA 1
ATOM 584 C C . ALA A 1 73 ? -7.869 -2.244 12.086 1.00 93.19 73 ALA A C 1
ATOM 586 O O . ALA A 1 73 ? -7.455 -2.861 13.068 1.00 93.19 73 ALA A O 1
ATOM 587 N N . GLY A 1 74 ? -7.992 -0.910 12.105 1.00 92.31 74 GLY A N 1
ATOM 588 C CA . GLY A 1 74 ? -7.673 -0.058 13.256 1.00 92.31 74 GLY A CA 1
ATOM 589 C C . GLY A 1 74 ? -6.183 0.259 13.443 1.00 92.31 74 GLY A C 1
ATOM 590 O O . GLY A 1 74 ? -5.830 0.964 14.391 1.00 92.31 74 GLY A O 1
ATOM 591 N N . ASP A 1 75 ? -5.315 -0.195 12.537 1.00 93.50 75 ASP A N 1
ATOM 592 C CA . ASP A 1 75 ? -3.872 0.048 12.552 1.00 93.50 75 ASP A CA 1
ATOM 593 C C . ASP A 1 75 ? -3.536 1.400 11.901 1.00 93.50 75 ASP A C 1
ATOM 595 O O . ASP A 1 75 ? -3.207 1.525 10.719 1.00 93.50 75 ASP A O 1
ATOM 599 N N . ARG A 1 76 ? -3.677 2.463 12.693 1.00 89.94 76 ARG A N 1
ATOM 600 C CA . ARG A 1 76 ? -3.521 3.846 12.216 1.00 89.94 76 ARG A CA 1
ATOM 601 C C . ARG A 1 76 ? -2.087 4.210 11.852 1.00 89.94 76 ARG A C 1
ATOM 603 O O . ARG A 1 76 ? -1.889 5.127 11.054 1.00 89.94 76 ARG A O 1
ATOM 610 N N . ASP A 1 77 ? -1.106 3.541 12.444 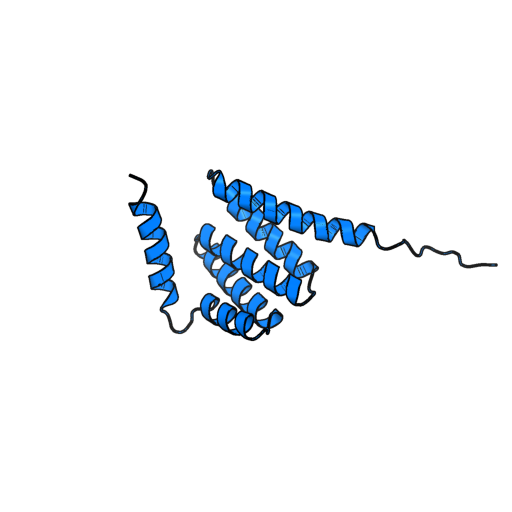1.00 92.19 77 ASP A N 1
ATOM 611 C CA . ASP A 1 77 ? 0.306 3.837 12.220 1.00 92.19 77 ASP A CA 1
ATOM 612 C C . ASP A 1 77 ? 0.759 3.269 10.880 1.00 92.19 77 ASP A C 1
ATOM 614 O O . ASP A 1 77 ? 1.271 4.021 10.043 1.00 92.19 77 ASP A O 1
ATOM 618 N N . SER A 1 78 ? 0.431 2.001 10.623 1.00 93.06 78 SER A N 1
ATOM 619 C CA . SER A 1 78 ? 0.644 1.357 9.326 1.00 93.06 78 SER A CA 1
ATOM 620 C C . SER A 1 78 ? -0.136 2.066 8.214 1.00 93.06 78 SER A C 1
ATOM 622 O O . SER A 1 78 ? 0.422 2.358 7.154 1.00 93.06 78 SER A O 1
ATOM 624 N N . ALA A 1 79 ? -1.395 2.451 8.467 1.00 92.75 79 ALA A N 1
ATOM 625 C CA . ALA A 1 79 ? -2.207 3.200 7.504 1.00 92.75 79 ALA A CA 1
ATOM 626 C C . ALA A 1 79 ? -1.571 4.545 7.124 1.00 92.75 79 ALA A C 1
ATOM 628 O O . ALA A 1 79 ? -1.481 4.898 5.946 1.00 92.75 79 ALA A O 1
ATOM 629 N N . ARG A 1 80 ? -1.102 5.302 8.120 1.00 91.81 80 ARG A N 1
ATOM 630 C CA . ARG A 1 80 ? -0.451 6.598 7.908 1.00 91.81 80 ARG A CA 1
ATOM 631 C C . ARG A 1 80 ? 0.841 6.457 7.107 1.00 91.81 80 ARG A C 1
ATOM 633 O O . ARG A 1 80 ? 1.062 7.256 6.200 1.00 91.81 80 ARG A O 1
ATOM 640 N N . HIS A 1 81 ? 1.666 5.461 7.424 1.00 93.88 81 HIS A N 1
ATOM 641 C CA . HIS A 1 81 ? 2.887 5.187 6.672 1.00 93.88 81 HIS 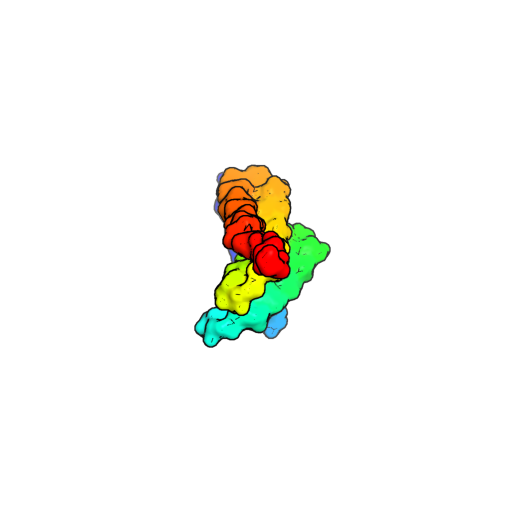A CA 1
ATOM 642 C C . HIS A 1 81 ? 2.572 4.881 5.200 1.00 93.88 81 HIS A C 1
ATOM 644 O O . HIS A 1 81 ? 3.083 5.554 4.308 1.00 93.88 81 HIS A O 1
ATOM 650 N N . CYS A 1 82 ? 1.627 3.977 4.942 1.00 94.12 82 CYS A N 1
ATOM 651 C CA . CYS A 1 82 ? 1.249 3.593 3.582 1.00 94.12 82 CYS A CA 1
ATOM 652 C C . CYS A 1 82 ? 0.641 4.762 2.774 1.00 94.12 82 CYS A C 1
ATOM 654 O O . CYS A 1 82 ? 0.978 4.952 1.604 1.00 94.12 82 CYS A O 1
ATOM 656 N N . TYR A 1 83 ? -0.204 5.611 3.380 1.00 93.12 83 TYR A N 1
ATOM 657 C CA . TYR A 1 83 ? -0.696 6.820 2.698 1.00 93.12 83 TYR A CA 1
ATOM 658 C C . TYR A 1 83 ? 0.423 7.822 2.389 1.00 93.12 83 TYR A C 1
ATOM 660 O O . TYR A 1 83 ? 0.354 8.506 1.364 1.00 93.12 83 TYR A O 1
ATOM 668 N N . SER A 1 84 ? 1.443 7.916 3.248 1.00 92.44 84 SER A N 1
ATOM 669 C CA . SER A 1 84 ? 2.614 8.763 3.008 1.00 92.44 84 SER A CA 1
ATOM 670 C C . SER A 1 84 ? 3.392 8.291 1.778 1.00 92.44 84 SER A C 1
ATOM 672 O O . SER A 1 84 ? 3.643 9.095 0.879 1.00 92.44 84 SER A O 1
ATOM 674 N N . GLU A 1 85 ? 3.687 6.991 1.684 1.00 93.69 85 GLU A N 1
ATOM 675 C CA . GLU A 1 85 ? 4.383 6.412 0.527 1.00 93.69 85 GLU A CA 1
ATOM 676 C C . GLU A 1 85 ? 3.577 6.570 -0.767 1.00 93.69 85 GLU A C 1
ATOM 678 O O . GLU A 1 85 ? 4.089 7.067 -1.773 1.00 93.69 85 GLU A O 1
ATOM 683 N N . SER A 1 86 ? 2.271 6.283 -0.726 1.00 91.12 86 SER A N 1
ATOM 684 C CA . SER A 1 86 ? 1.380 6.502 -1.872 1.00 91.12 86 SER A CA 1
ATOM 685 C C . SER A 1 86 ? 1.378 7.967 -2.333 1.00 91.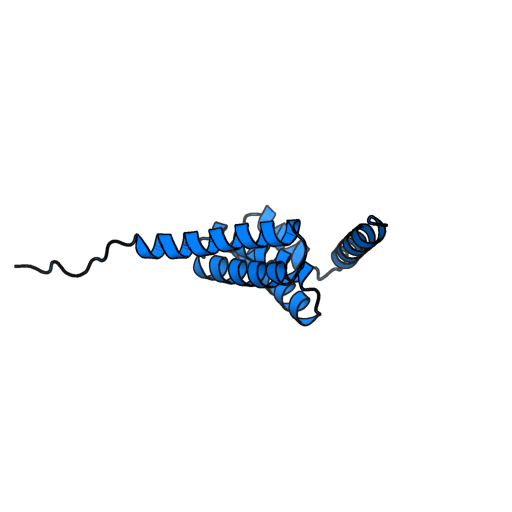12 86 SER A C 1
ATOM 687 O O . SER A 1 86 ? 1.480 8.257 -3.529 1.00 91.12 86 SER A O 1
ATOM 689 N N . SER A 1 87 ? 1.313 8.918 -1.394 1.00 90.44 87 SER A N 1
ATOM 690 C CA . SER A 1 87 ? 1.379 10.350 -1.701 1.00 90.44 87 SER A CA 1
ATOM 691 C C . SER A 1 87 ? 2.726 10.751 -2.305 1.00 90.44 87 SER A C 1
ATOM 693 O O . SER A 1 87 ? 2.743 11.548 -3.248 1.00 90.44 87 SER A O 1
ATOM 695 N N . ARG A 1 88 ? 3.845 10.237 -1.778 1.00 91.88 88 ARG A N 1
ATOM 696 C CA . ARG A 1 88 ? 5.200 10.505 -2.288 1.00 91.88 88 ARG A CA 1
ATOM 697 C C . ARG A 1 88 ? 5.317 10.072 -3.745 1.00 91.88 88 ARG A C 1
ATOM 699 O O . ARG A 1 88 ? 5.705 10.882 -4.586 1.00 91.88 88 ARG A O 1
ATOM 706 N N . LEU A 1 89 ? 4.901 8.844 -4.046 1.00 88.94 89 LEU A N 1
ATOM 707 C CA . LEU A 1 89 ? 4.946 8.293 -5.396 1.00 88.94 89 LEU A CA 1
ATOM 708 C C . LEU A 1 89 ? 4.032 9.068 -6.353 1.00 88.94 89 LEU A C 1
ATOM 710 O O . LEU A 1 89 ? 4.481 9.483 -7.418 1.00 88.94 89 LEU A O 1
ATOM 714 N N . PHE A 1 90 ? 2.783 9.366 -5.969 1.00 83.88 90 PHE A N 1
ATOM 715 C CA . PHE A 1 90 ? 1.876 10.133 -6.834 1.00 83.88 90 PHE A CA 1
ATOM 716 C C . PHE A 1 90 ? 2.313 11.584 -7.072 1.00 83.88 90 PHE A C 1
ATOM 718 O O . PHE A 1 90 ? 2.048 12.124 -8.147 1.00 83.88 90 PHE A O 1
ATOM 725 N N . SER A 1 91 ? 2.998 12.205 -6.107 1.00 82.06 91 SER A N 1
ATOM 726 C CA . SER A 1 91 ? 3.536 13.567 -6.247 1.00 82.06 91 SER A CA 1
ATOM 727 C C . SER A 1 91 ? 4.693 13.650 -7.246 1.00 82.06 91 SER A C 1
ATOM 729 O O . SER A 1 91 ? 4.938 14.719 -7.797 1.00 82.06 91 SER A O 1
ATOM 731 N N . GLY A 1 92 ? 5.375 12.530 -7.512 1.00 79.81 92 GLY A N 1
ATOM 732 C CA . GLY A 1 92 ? 6.419 12.437 -8.533 1.00 79.81 92 GLY A CA 1
ATOM 733 C C . GLY A 1 92 ? 5.896 12.522 -9.971 1.00 79.81 92 GLY A C 1
ATOM 734 O O . GLY A 1 92 ? 6.678 12.731 -10.895 1.00 79.81 92 GLY A O 1
ATOM 735 N N . PHE A 1 93 ? 4.581 12.401 -10.188 1.00 76.75 93 PHE A N 1
ATOM 736 C CA . PHE A 1 93 ? 3.986 12.479 -11.519 1.00 76.75 93 PHE A CA 1
ATOM 737 C C . PHE A 1 93 ? 3.434 13.877 -11.813 1.00 76.75 93 PHE A C 1
ATOM 739 O O . PHE A 1 93 ? 2.611 14.411 -11.069 1.00 76.75 93 PHE A O 1
ATOM 746 N N . ASN A 1 94 ? 3.766 14.428 -12.983 1.00 72.62 94 ASN A N 1
ATOM 747 C CA . ASN A 1 94 ? 3.194 15.687 -13.472 1.00 72.62 94 ASN A CA 1
ATOM 748 C C . ASN A 1 94 ? 1.789 15.487 -14.083 1.00 72.62 94 ASN A C 1
ATOM 750 O O . ASN A 1 94 ? 1.527 15.815 -15.239 1.00 72.62 94 ASN A O 1
ATOM 754 N N . SER A 1 95 ? 0.880 14.879 -13.318 1.00 81.94 95 SER A N 1
ATOM 755 C CA . SER A 1 95 ? -0.515 14.656 -13.704 1.00 81.94 95 SER A CA 1
ATOM 756 C C . SER A 1 95 ? -1.441 15.287 -12.681 1.00 81.94 95 SER A C 1
ATOM 758 O O . SER A 1 95 ? -1.450 14.910 -11.511 1.00 81.94 95 SER A O 1
ATOM 760 N N . ARG A 1 96 ? -2.297 16.209 -13.132 1.00 75.31 96 ARG A N 1
ATOM 761 C CA . ARG A 1 96 ? -3.249 16.918 -12.263 1.00 75.31 96 ARG A CA 1
ATOM 762 C C . ARG A 1 96 ? -4.180 15.968 -11.502 1.00 75.31 96 ARG A C 1
ATOM 764 O O . ARG A 1 96 ? -4.535 16.246 -10.360 1.00 75.31 96 ARG A O 1
ATOM 771 N N . ALA A 1 97 ? -4.554 14.844 -12.114 1.00 74.69 97 ALA A N 1
ATOM 772 C CA . ALA A 1 97 ? -5.370 13.819 -11.468 1.00 74.69 97 ALA A CA 1
ATOM 773 C C . ALA A 1 97 ? -4.601 13.092 -10.350 1.00 74.69 97 ALA A C 1
ATOM 775 O O . ALA A 1 97 ? -5.152 12.875 -9.271 1.00 74.69 97 ALA A O 1
ATOM 776 N N . LEU A 1 98 ? -3.327 12.761 -10.585 1.00 75.38 98 LEU A N 1
ATOM 777 C CA . LEU A 1 98 ? -2.481 12.076 -9.601 1.00 75.38 98 LEU A CA 1
ATOM 778 C C . LEU A 1 98 ? -2.083 13.007 -8.453 1.00 75.38 98 LEU A C 1
ATOM 780 O O . LEU A 1 98 ? -2.171 12.605 -7.300 1.00 75.38 98 LEU A O 1
ATOM 784 N N . LEU A 1 99 ? -1.791 14.277 -8.739 1.00 73.88 99 LEU A N 1
ATOM 785 C CA . LEU A 1 99 ? -1.548 15.307 -7.724 1.00 73.88 99 LEU A CA 1
ATOM 786 C C . LEU A 1 99 ? -2.759 15.511 -6.807 1.00 73.88 99 LEU A C 1
ATOM 788 O O . LEU A 1 99 ? -2.615 15.621 -5.591 1.00 73.88 99 LEU A O 1
ATOM 792 N N . ARG A 1 100 ? -3.974 15.509 -7.368 1.00 75.88 100 ARG A N 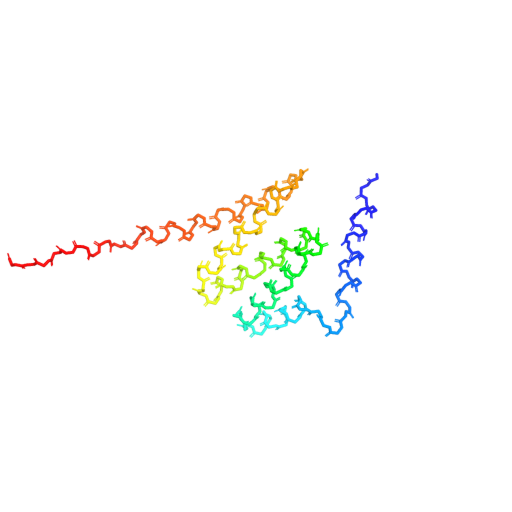1
ATOM 793 C CA . ARG A 1 100 ? -5.205 15.601 -6.573 1.00 75.88 100 ARG A CA 1
ATOM 794 C C . ARG A 1 100 ? -5.392 14.373 -5.672 1.00 75.88 100 ARG A C 1
ATOM 796 O O . ARG A 1 100 ? -5.873 14.504 -4.550 1.00 75.88 100 ARG A O 1
ATOM 803 N N . ARG A 1 101 ? -4.980 13.193 -6.145 1.00 73.06 101 ARG A N 1
ATOM 804 C CA . ARG A 1 101 ? -4.995 11.946 -5.369 1.00 73.06 101 ARG A CA 1
ATOM 805 C C . ARG A 1 101 ? -3.933 11.949 -4.262 1.00 73.06 101 ARG A C 1
ATOM 807 O O . ARG A 1 101 ? -4.250 11.595 -3.133 1.00 73.06 101 ARG A O 1
ATOM 814 N N . ALA A 1 102 ? -2.729 12.447 -4.544 1.00 70.38 102 ALA A N 1
ATOM 815 C CA . ALA A 1 102 ? -1.679 12.661 -3.548 1.00 70.38 102 ALA A CA 1
ATOM 816 C C . ALA A 1 102 ? -2.135 13.614 -2.429 1.00 70.38 102 ALA A C 1
ATOM 818 O O . ALA A 1 102 ? -1.988 13.299 -1.251 1.00 70.38 102 ALA A O 1
ATOM 819 N N . ALA A 1 103 ? -2.777 14.735 -2.782 1.00 75.69 103 ALA A N 1
ATOM 820 C CA . ALA A 1 103 ? -3.335 15.673 -1.805 1.00 75.69 103 ALA A CA 1
ATOM 821 C C . ALA A 1 103 ? -4.373 15.009 -0.879 1.00 75.69 103 ALA A C 1
ATOM 823 O O . ALA A 1 103 ? -4.310 15.186 0.335 1.00 75.69 103 ALA A O 1
ATOM 824 N N . MET A 1 104 ? -5.262 14.175 -1.429 1.00 80.81 104 MET A N 1
ATOM 825 C CA . MET A 1 104 ? -6.239 13.411 -0.641 1.00 80.81 104 MET A CA 1
ATOM 826 C C . MET A 1 104 ? -5.567 12.468 0.371 1.00 80.81 104 MET A C 1
ATOM 828 O O . MET A 1 104 ? -5.991 12.384 1.524 1.00 80.81 104 MET A O 1
ATOM 832 N N . TYR A 1 105 ? -4.508 11.759 -0.029 1.00 76.50 105 TYR A N 1
ATOM 833 C CA . TYR A 1 105 ? -3.782 10.877 0.891 1.00 76.50 105 TYR A CA 1
ATOM 834 C C . TYR A 1 105 ? -3.004 11.660 1.949 1.00 76.50 105 TYR A C 1
ATOM 836 O O . TYR A 1 105 ? -3.000 11.271 3.117 1.00 76.50 105 TYR A O 1
ATOM 844 N N . ARG A 1 106 ? -2.433 12.813 1.586 1.00 73.50 106 ARG A N 1
ATOM 845 C CA . ARG A 1 106 ? -1.786 13.728 2.533 1.00 73.50 106 ARG A CA 1
ATOM 846 C C . ARG A 1 106 ? -2.755 14.224 3.609 1.00 73.50 106 ARG A C 1
ATOM 848 O O . ARG A 1 106 ? -2.392 14.259 4.781 1.00 73.50 106 ARG A O 1
ATOM 855 N N . GLU A 1 107 ? -3.992 14.554 3.247 1.00 80.81 107 GLU A N 1
ATOM 856 C CA . GLU A 1 107 ? -5.029 14.915 4.223 1.00 80.81 107 GLU A CA 1
ATOM 857 C C . GLU A 1 107 ? -5.353 13.757 5.179 1.00 80.81 107 GLU A C 1
ATOM 859 O O . GLU A 1 107 ? -5.482 13.972 6.387 1.00 80.81 107 GLU A O 1
ATOM 864 N N . ARG A 1 108 ? -5.419 12.511 4.682 1.00 79.75 108 ARG A N 1
ATOM 865 C CA . ARG A 1 108 ? -5.599 11.328 5.545 1.00 79.75 108 ARG A CA 1
ATOM 866 C C . ARG A 1 108 ? -4.443 11.149 6.530 1.00 79.75 108 ARG A C 1
ATOM 868 O O . ARG A 1 108 ? -4.699 10.894 7.704 1.00 79.75 108 ARG A O 1
ATOM 875 N N . VAL A 1 109 ? -3.196 11.347 6.097 1.00 74.94 109 VAL A N 1
ATOM 876 C CA . VAL A 1 109 ? -2.011 11.336 6.980 1.00 74.94 109 VAL A CA 1
ATOM 877 C C . VAL A 1 109 ? -2.147 12.373 8.098 1.00 74.94 109 VAL A C 1
ATOM 879 O O . VAL A 1 109 ? -1.964 12.042 9.272 1.00 74.94 109 VAL A O 1
ATOM 882 N N . LEU A 1 110 ? -2.525 13.609 7.753 1.00 79.81 110 LEU A N 1
ATOM 883 C CA . LEU A 1 110 ? -2.713 14.692 8.724 1.00 79.81 110 LEU A CA 1
ATOM 884 C C . LEU A 1 110 ? -3.824 14.375 9.730 1.00 79.81 110 LEU A C 1
ATOM 886 O O . LEU A 1 110 ? -3.634 14.585 10.923 1.00 79.81 110 LEU A O 1
ATOM 890 N N . LYS A 1 111 ? -4.939 13.778 9.290 1.00 79.88 111 LYS A N 1
ATOM 891 C CA . LYS A 1 111 ? -6.035 13.345 10.175 1.00 79.88 111 LYS A CA 1
ATOM 892 C C . LYS A 1 111 ? -5.569 12.366 11.259 1.00 79.88 111 LYS A C 1
ATOM 894 O O . LYS A 1 111 ? -6.053 12.436 12.390 1.00 79.88 111 LYS A O 1
ATOM 899 N N . PHE A 1 112 ? -4.643 11.460 10.942 1.00 69.19 112 PHE A N 1
ATOM 900 C CA . PHE A 1 112 ? -4.065 10.557 11.943 1.00 69.19 112 PHE A CA 1
ATOM 901 C C . PHE A 1 112 ? -3.142 11.290 12.922 1.00 69.19 112 PHE A C 1
ATOM 903 O O . PHE A 1 112 ? -3.148 10.965 14.104 1.00 69.19 112 PHE A O 1
ATOM 910 N N . SER A 1 113 ? -2.416 12.310 12.460 1.00 63.31 113 SER A N 1
ATOM 911 C CA . SER A 1 113 ? -1.569 13.145 13.319 1.00 63.31 113 SER A CA 1
ATOM 912 C C . SER A 1 113 ? -2.385 14.059 14.244 1.00 63.31 113 SER A C 1
ATOM 914 O O . SER A 1 113 ? -2.037 14.205 15.412 1.00 63.31 113 SER A O 1
ATOM 916 N N . SER A 1 114 ? -3.499 14.626 13.776 1.00 60.53 114 SER A N 1
ATOM 917 C CA . SER A 1 114 ? -4.365 15.488 14.593 1.00 60.53 114 SER A CA 1
ATOM 918 C C . SER A 1 114 ? -5.105 14.720 15.691 1.00 60.53 114 SER A C 1
ATOM 920 O O . SER A 1 114 ? -5.242 15.225 16.798 1.00 60.53 114 SER A O 1
ATOM 922 N N . ARG A 1 115 ? -5.525 13.474 15.432 1.00 57.06 115 ARG A N 1
ATOM 923 C CA . ARG A 1 115 ? -6.172 12.623 16.451 1.00 57.06 115 ARG A CA 1
ATOM 924 C C . ARG A 1 115 ? -5.231 12.193 17.582 1.00 57.06 115 ARG A C 1
ATOM 926 O O . ARG A 1 115 ? -5.703 11.907 18.677 1.00 57.06 115 ARG A O 1
ATOM 933 N N . GLU A 1 116 ? -3.920 12.154 17.343 1.00 53.09 116 GLU A N 1
ATOM 934 C CA . GLU A 1 116 ? -2.918 11.950 18.401 1.00 53.09 116 GLU A CA 1
ATOM 935 C C . GLU A 1 116 ? -2.802 13.178 19.325 1.00 53.09 116 GLU A C 1
ATOM 937 O O . GLU A 1 116 ? -2.597 13.016 20.527 1.00 53.09 116 GLU A O 1
ATOM 942 N N . LEU A 1 117 ? -3.005 14.393 18.794 1.00 44.00 117 LEU A N 1
ATOM 943 C CA . LEU A 1 117 ? -2.962 15.655 19.550 1.00 44.00 117 LEU A CA 1
ATOM 944 C C . LEU A 1 117 ? -4.221 15.914 20.396 1.00 44.00 117 LEU A C 1
ATOM 946 O O . LEU A 1 117 ? -4.177 16.718 21.322 1.00 44.00 117 LEU A O 1
ATOM 950 N N . GLU A 1 118 ? -5.329 15.225 20.115 1.00 49.09 118 GLU A N 1
ATOM 951 C CA . GLU A 1 118 ? -6.565 15.292 20.912 1.00 49.09 118 GLU A CA 1
ATOM 952 C C . GLU A 1 118 ? -6.563 14.352 22.128 1.00 49.09 118 GLU A C 1
ATOM 954 O O . GLU A 1 118 ? -7.531 14.337 22.889 1.00 49.09 118 GLU A O 1
ATOM 959 N N . LYS A 1 119 ? -5.497 13.571 22.363 1.00 43.25 119 LYS A N 1
ATOM 960 C CA . LYS A 1 119 ? -5.349 12.851 23.634 1.00 43.25 119 LYS A CA 1
ATOM 961 C C . LYS A 1 119 ? -5.199 13.905 24.737 1.00 43.25 119 LYS A C 1
ATOM 963 O O . LYS A 1 119 ? -4.171 14.582 24.752 1.00 43.25 119 LYS A O 1
ATOM 968 N N . PRO A 1 120 ? -6.163 14.065 25.670 1.00 42.06 120 PRO A N 1
ATOM 969 C CA . PRO A 1 120 ? -5.975 14.994 26.768 1.00 42.06 120 PRO A CA 1
ATOM 970 C C . PRO A 1 120 ? -4.743 14.524 27.527 1.00 42.06 120 PRO A C 1
ATOM 972 O O . PRO A 1 120 ? -4.695 13.395 28.026 1.00 42.06 120 PRO A O 1
ATOM 975 N N . SER A 1 121 ? -3.728 15.380 27.557 1.00 48.41 121 SER A N 1
ATOM 976 C CA . SER A 1 121 ? -2.536 15.221 28.366 1.00 48.41 121 SER A CA 1
ATOM 977 C C . SER A 1 121 ? -2.982 15.026 29.811 1.00 48.41 121 SER A C 1
ATOM 979 O O . SER A 1 121 ? -3.198 15.989 30.540 1.00 48.41 121 SER A O 1
ATOM 981 N N . ARG A 1 122 ? -3.131 13.766 30.241 1.00 54.53 122 ARG A N 1
ATOM 982 C CA . ARG A 1 122 ? -3.245 13.384 31.653 1.00 54.53 122 ARG A CA 1
ATOM 983 C C . ARG A 1 122 ? -1.881 13.572 32.311 1.00 54.53 122 ARG A C 1
ATOM 985 O O . ARG A 1 122 ? -1.286 12.634 32.832 1.00 54.53 122 ARG A O 1
ATOM 992 N N . LEU A 1 123 ? -1.359 14.790 32.260 1.00 49.12 123 LEU A N 1
ATOM 993 C CA . LEU A 1 123 ? -0.243 15.208 33.080 1.00 49.12 123 LEU A CA 1
ATOM 994 C C . LEU A 1 123 ? -0.819 15.805 34.359 1.00 49.12 123 LEU A C 1
ATOM 996 O O . LEU A 1 123 ? -1.024 17.000 34.494 1.00 49.12 123 LEU A O 1
ATOM 1000 N N . ARG A 1 124 ? -1.018 14.882 35.303 1.00 48.34 124 ARG A N 1
ATOM 1001 C CA . ARG A 1 124 ? -0.608 15.059 36.695 1.00 48.34 124 ARG A CA 1
ATOM 1002 C C . ARG A 1 124 ? -1.314 16.176 37.470 1.00 48.34 124 ARG A C 1
ATOM 1004 O O . ARG A 1 124 ? -0.662 17.044 38.032 1.00 48.34 124 ARG A O 1
ATOM 1011 N N . GLU A 1 125 ? -2.607 15.999 37.700 1.00 48.66 125 GLU A N 1
ATOM 1012 C CA . GLU A 1 125 ? -3.170 16.322 39.014 1.00 48.66 125 GLU A CA 1
ATOM 1013 C C . GLU A 1 125 ? -2.972 15.103 39.925 1.00 48.66 125 GLU A C 1
ATOM 1015 O O . GLU A 1 125 ? -3.860 14.278 40.129 1.00 48.66 125 GLU A O 1
ATOM 1020 N N . LYS A 1 126 ? -1.742 14.928 40.425 1.00 48.97 126 LYS A N 1
ATOM 1021 C CA . LYS A 1 126 ? -1.546 14.199 41.680 1.00 48.97 126 LYS A CA 1
ATOM 1022 C C . LYS A 1 126 ? -1.516 15.241 42.796 1.00 48.97 126 LYS A C 1
ATOM 1024 O O . LYS A 1 126 ? -0.513 15.923 42.967 1.00 48.97 126 LYS A O 1
ATOM 1029 N N . GLN A 1 127 ? -2.674 15.321 43.443 1.00 38.31 127 GLN A N 1
ATOM 1030 C CA . GLN A 1 127 ? -3.007 15.732 44.815 1.00 38.31 127 GLN A CA 1
ATOM 1031 C C . GLN A 1 127 ? -1.873 15.608 45.857 1.00 38.31 127 GLN A C 1
ATOM 1033 O O . GLN A 1 127 ? -0.937 14.834 45.621 1.00 38.31 127 GLN A O 1
ATOM 1038 N N . PRO A 1 128 ? -1.951 16.290 47.023 1.00 59.50 128 PRO A N 1
ATOM 1039 C CA . PRO A 1 128 ? -3.165 16.669 47.776 1.00 59.50 128 PRO A CA 1
ATOM 1040 C C . PRO A 1 128 ? -3.487 18.160 47.883 1.00 59.50 128 PRO A C 1
ATOM 1042 O O . PRO A 1 128 ? -2.556 18.990 47.802 1.00 59.50 128 PRO A O 1
#

Sequence (128 aa):
MGGELAEKLRGSWVERVSGEDDLFIKAFIYEERGDYREAAHYYLEDAQKLEEEGEHRLAAVGYASAARCFELAGDRDSARHCYSESSRLFSGFNSRALLRRAAMYRERVLKFSSRELEKPSRLREKQP

Radius of gyration: 17.98 Å; chains: 1; bounding box: 26×35×77 Å

pLDDT: mean 76.9, std 18.53, range [38.31, 97.06]

Secondary structure (DSSP, 8-state):
--SHHHHHHHHHHHHHTTSTT-HHHHHHHHHHHT-HHHHHHHHHHHHHHHHHTT-HHHHHHHHHHHHHHHHHTT-HHHHHHHHHHHHHHHHTS--HHHHHHHHHHHHHHHHHHHHHHTS---------